Protein AF-A0A535L7P7-F1 (afdb_monomer)

Mean predicted aligned error: 16.79 Å

Foldseek 3Di:
DPPVVVVVVVVVVVPPPPPDDDDPPDPPPPPCVVVVDDVVNDDDQPVPPVDHLDAQDKDWDWDDDVNHIDIDIDGRHPDDDDDD

pLDDT: mean 73.68, std 17.83, range [39.84, 97.44]

Structure (mmCIF, N/CA/C/O backbone):
data_AF-A0A535L7P7-F1
#
_entry.id   AF-A0A535L7P7-F1
#
loop_
_atom_site.group_PDB
_atom_site.id
_atom_site.type_symbol
_atom_site.label_atom_id
_atom_site.label_alt_id
_atom_site.label_comp_id
_atom_site.label_asym_id
_atom_site.label_entity_id
_atom_site.label_seq_id
_atom_site.pdbx_PDB_ins_code
_atom_site.Cartn_x
_atom_site.Cartn_y
_atom_site.Cartn_z
_atom_site.occupancy
_atom_site.B_iso_or_equiv
_atom_site.auth_seq_id
_atom_site.auth_comp_id
_atom_site.auth_asym_id
_atom_site.auth_atom_id
_atom_site.pdbx_PDB_model_num
ATOM 1 N N . MET A 1 1 ? 6.418 71.339 -21.589 1.00 53.97 1 MET A N 1
ATOM 2 C CA . MET A 1 1 ? 4.970 71.000 -21.553 1.00 53.97 1 MET A CA 1
ATOM 3 C C . MET A 1 1 ? 4.590 69.854 -22.513 1.00 53.97 1 MET A C 1
ATOM 5 O O . MET A 1 1 ? 3.567 69.926 -23.182 1.00 53.97 1 MET A O 1
ATOM 9 N N . ARG A 1 2 ? 5.382 68.770 -22.589 1.00 50.28 2 ARG A N 1
ATOM 10 C CA . ARG A 1 2 ? 5.038 67.568 -23.384 1.00 50.28 2 ARG A CA 1
ATOM 11 C C . ARG A 1 2 ? 5.139 66.247 -22.601 1.00 50.28 2 ARG A C 1
ATOM 13 O O . ARG A 1 2 ? 4.610 65.252 -23.062 1.00 50.28 2 ARG A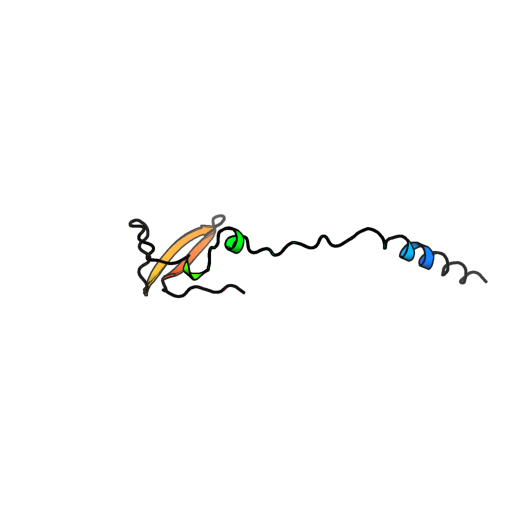 O 1
ATOM 20 N N . LEU A 1 3 ? 5.711 66.259 -21.389 1.00 44.72 3 LEU A N 1
ATOM 21 C CA . LEU A 1 3 ? 5.837 65.070 -20.529 1.00 44.72 3 LEU A CA 1
ATOM 22 C C . LEU A 1 3 ? 4.636 64.816 -19.595 1.00 44.72 3 LEU A C 1
ATOM 24 O O . LEU A 1 3 ? 4.457 63.701 -19.131 1.00 44.72 3 LEU A O 1
ATOM 28 N N . PHE A 1 4 ? 3.779 65.812 -19.343 1.00 43.34 4 PHE A N 1
ATOM 29 C CA . PHE A 1 4 ? 2.665 65.682 -18.386 1.00 43.34 4 PHE A CA 1
ATOM 30 C C . PHE A 1 4 ? 1.384 65.054 -18.962 1.00 43.34 4 PHE A C 1
ATOM 32 O O . PHE A 1 4 ? 0.456 64.769 -18.215 1.00 43.34 4 PHE A O 1
ATOM 39 N N . ARG A 1 5 ? 1.312 64.816 -20.280 1.00 45.72 5 ARG A N 1
ATOM 40 C CA . ARG A 1 5 ? 0.130 64.207 -20.923 1.00 45.72 5 ARG A CA 1
ATOM 41 C C . ARG A 1 5 ? 0.161 62.676 -20.958 1.00 45.72 5 ARG A C 1
ATOM 43 O O . ARG A 1 5 ? -0.857 62.073 -21.262 1.00 45.72 5 ARG A O 1
ATOM 50 N N . LEU A 1 6 ? 1.294 62.053 -20.622 1.00 43.50 6 LEU A N 1
ATOM 51 C CA . LEU A 1 6 ? 1.441 60.593 -20.655 1.00 43.50 6 LEU A CA 1
ATOM 52 C C . LEU A 1 6 ? 1.030 59.919 -19.333 1.00 43.50 6 LEU A C 1
ATOM 54 O O . LEU A 1 6 ? 0.585 58.778 -19.335 1.00 43.50 6 LEU A O 1
ATOM 58 N N . ALA A 1 7 ? 1.112 60.642 -18.211 1.00 44.09 7 ALA A N 1
ATOM 59 C CA . ALA A 1 7 ? 0.809 60.102 -16.884 1.00 44.09 7 ALA A CA 1
ATOM 60 C C . ALA A 1 7 ? -0.698 59.907 -16.619 1.00 44.09 7 ALA A C 1
ATOM 62 O O . ALA A 1 7 ? -1.074 59.105 -15.772 1.00 44.09 7 ALA A O 1
ATOM 63 N N . ILE A 1 8 ? -1.570 60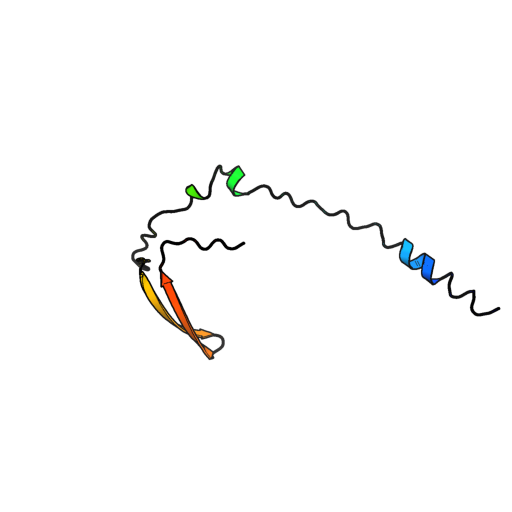.601 -17.359 1.00 49.53 8 ILE A N 1
ATOM 64 C CA . ILE A 1 8 ? -3.031 60.534 -17.165 1.00 49.53 8 ILE A CA 1
ATOM 65 C C . ILE A 1 8 ? -3.645 59.333 -17.909 1.00 49.53 8 ILE A C 1
ATOM 67 O O . ILE A 1 8 ? -4.664 58.799 -17.480 1.00 49.53 8 ILE A O 1
ATOM 71 N N . GLY A 1 9 ? -3.006 58.849 -18.981 1.00 39.84 9 GLY A N 1
ATOM 72 C CA . GLY A 1 9 ? -3.509 57.710 -19.760 1.00 39.84 9 GLY A CA 1
ATOM 73 C C . GLY A 1 9 ? -3.331 56.346 -19.084 1.00 39.84 9 GLY A C 1
ATOM 74 O O . GLY A 1 9 ? -4.089 55.426 -19.364 1.00 39.84 9 GLY A O 1
ATOM 75 N N . ILE A 1 10 ? -2.361 56.209 -18.174 1.00 48.72 10 ILE A N 1
ATOM 76 C CA . ILE A 1 10 ? -2.021 54.915 -17.553 1.00 48.72 10 ILE A CA 1
ATOM 77 C C . ILE A 1 10 ? -2.891 54.631 -16.317 1.00 48.72 10 ILE A C 1
ATOM 79 O O . ILE A 1 10 ? -3.205 53.479 -16.033 1.00 48.72 10 ILE A O 1
ATOM 83 N N . VAL A 1 11 ? -3.366 55.666 -15.615 1.00 45.50 11 VAL A N 1
ATOM 84 C CA . VAL A 1 11 ? -4.182 55.492 -14.398 1.00 45.50 11 VAL A CA 1
ATOM 85 C C . VAL A 1 11 ? -5.604 55.004 -14.719 1.00 45.50 11 VAL A C 1
ATOM 87 O O . VAL A 1 11 ? -6.189 54.259 -13.938 1.00 45.50 11 VAL A O 1
ATOM 90 N N . ALA A 1 12 ? -6.148 55.348 -15.891 1.00 46.44 12 ALA A N 1
ATOM 91 C CA . ALA A 1 12 ? -7.508 54.962 -16.280 1.00 46.44 12 ALA A CA 1
ATOM 92 C C . ALA A 1 12 ? -7.650 53.483 -16.696 1.00 46.44 12 ALA A C 1
ATOM 94 O O . ALA A 1 12 ? -8.747 52.936 -16.626 1.00 46.44 12 ALA A O 1
ATOM 95 N N . VAL A 1 13 ? -6.561 52.813 -17.092 1.00 45.78 13 VAL A N 1
ATOM 96 C CA . VAL A 1 13 ? -6.613 51.406 -17.537 1.00 45.78 13 VAL A CA 1
ATOM 97 C C . V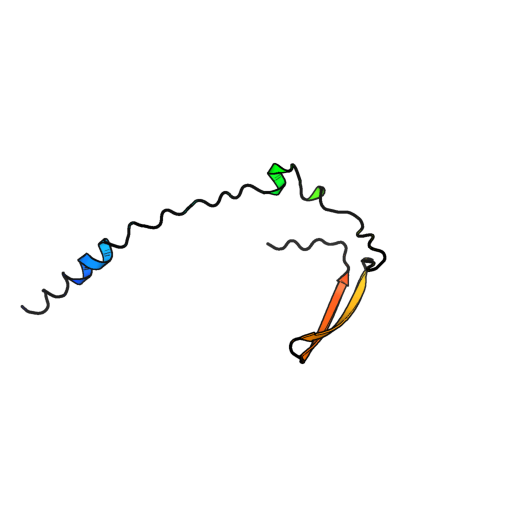AL A 1 13 ? -6.580 50.428 -16.357 1.00 45.78 13 VAL A C 1
ATOM 99 O O . VAL A 1 13 ? -7.180 49.359 -16.433 1.00 45.78 13 VAL A O 1
ATOM 102 N N . CYS A 1 14 ? -5.976 50.799 -15.226 1.00 45.34 14 CYS A N 1
ATOM 103 C CA . CYS A 1 14 ? -5.914 49.914 -14.058 1.00 45.34 14 CYS A CA 1
ATOM 104 C C . CYS A 1 14 ? -7.224 49.849 -13.253 1.00 45.34 14 CYS A C 1
ATOM 106 O O . CYS A 1 14 ? -7.414 48.897 -12.500 1.00 45.34 14 CYS A O 1
ATOM 108 N N . LEU A 1 15 ? -8.141 50.815 -13.403 1.00 46.03 15 LEU A N 1
ATOM 109 C CA . LEU A 1 15 ? -9.372 50.859 -12.600 1.00 46.03 15 LEU A CA 1
ATOM 110 C C . LEU A 1 15 ? -10.548 50.048 -13.180 1.00 46.03 15 LEU A C 1
ATOM 112 O O . LEU A 1 15 ? -11.518 49.806 -12.470 1.00 46.03 15 LEU A O 1
ATOM 116 N N . ALA A 1 16 ? -10.482 49.619 -14.444 1.00 47.56 16 ALA A N 1
ATOM 117 C CA . ALA A 1 16 ? -11.611 48.983 -15.138 1.00 47.56 16 ALA A CA 1
ATOM 118 C C . ALA A 1 16 ? -11.575 47.439 -15.160 1.00 47.56 16 ALA A C 1
ATOM 120 O O . ALA A 1 16 ? -12.499 46.816 -15.672 1.00 47.56 16 ALA A O 1
ATOM 121 N N . LEU A 1 17 ? -10.540 46.806 -14.597 1.00 53.66 17 LEU A N 1
ATOM 122 C CA . LEU A 1 17 ? -10.358 45.341 -14.616 1.00 53.66 17 LEU A CA 1
ATOM 123 C C . LEU A 1 17 ? -10.671 44.655 -13.270 1.00 53.66 17 LEU A C 1
ATOM 125 O O . LEU A 1 17 ? -10.463 43.454 -13.127 1.00 53.66 17 LEU A O 1
ATOM 129 N N . GLY A 1 18 ? -11.168 45.397 -12.274 1.00 49.94 18 GLY A N 1
ATOM 130 C CA . GLY A 1 18 ? -11.324 44.911 -10.895 1.00 49.94 18 GLY A CA 1
ATOM 131 C C . GLY A 1 18 ? -12.645 44.212 -10.548 1.00 49.94 18 GLY A C 1
ATOM 132 O O . GLY A 1 18 ? -12.792 43.747 -9.421 1.00 49.94 18 GLY A O 1
ATOM 133 N N . ALA A 1 19 ? -13.618 44.130 -11.458 1.00 59.09 19 ALA A N 1
ATOM 134 C CA . ALA A 1 19 ? -14.950 43.597 -11.158 1.00 59.09 19 ALA A CA 1
ATOM 135 C C . ALA A 1 19 ? -15.215 42.308 -11.947 1.00 59.09 19 ALA A C 1
ATOM 137 O O . ALA A 1 19 ? -15.716 42.358 -13.066 1.00 59.09 19 ALA A O 1
ATOM 138 N N . GLY A 1 20 ? -14.880 41.142 -11.390 1.00 54.97 20 GLY A N 1
ATOM 139 C CA . GLY A 1 20 ? -15.226 39.891 -12.076 1.00 54.97 20 GLY A CA 1
ATOM 140 C C . GLY A 1 20 ? -14.964 38.574 -11.359 1.00 54.97 20 GLY A C 1
ATOM 141 O O . GLY A 1 20 ? -15.486 37.559 -11.800 1.00 54.97 20 GLY A O 1
ATOM 142 N N . PHE A 1 21 ? -14.219 38.552 -10.255 1.00 61.97 21 PHE A N 1
ATOM 143 C CA . PHE A 1 21 ? -13.988 37.315 -9.509 1.00 61.97 21 PHE A CA 1
ATOM 144 C C . PHE A 1 21 ? -14.613 37.415 -8.122 1.00 61.97 21 PHE A C 1
ATOM 146 O O . PHE A 1 21 ? -13.960 37.785 -7.151 1.00 61.97 21 PHE A O 1
ATOM 153 N N . ALA A 1 22 ? -15.902 37.084 -8.032 1.00 68.12 22 ALA A N 1
ATOM 154 C CA . ALA A 1 22 ? -16.462 36.657 -6.759 1.00 68.12 22 ALA A CA 1
ATOM 155 C C . ALA A 1 22 ? -15.854 35.278 -6.445 1.00 68.12 22 ALA A C 1
ATOM 157 O O . ALA A 1 22 ? -16.014 34.361 -7.257 1.00 68.12 22 ALA A O 1
ATOM 158 N N . PRO A 1 23 ? -15.129 35.100 -5.328 1.00 65.88 23 PRO A N 1
ATOM 159 C CA . PRO A 1 23 ? -14.674 33.776 -4.943 1.00 65.88 23 PRO A CA 1
ATOM 160 C C . PRO A 1 23 ? -15.911 32.925 -4.652 1.00 65.88 23 PRO A C 1
ATOM 162 O O . PRO A 1 23 ? -16.693 33.236 -3.753 1.00 65.88 23 PRO A O 1
ATOM 165 N N . VAL A 1 24 ? -16.111 31.858 -5.427 1.00 70.31 24 VAL A N 1
ATOM 166 C CA . VAL A 1 24 ? -17.079 30.832 -5.048 1.00 70.31 24 VAL A CA 1
ATOM 167 C C . VAL A 1 24 ? -16.513 30.172 -3.792 1.00 70.31 24 VAL A C 1
ATOM 169 O O . VAL A 1 24 ? -15.417 29.612 -3.810 1.00 70.31 24 VAL A O 1
ATOM 172 N N . ALA A 1 25 ? -17.203 30.320 -2.664 1.00 70.44 25 ALA A N 1
ATOM 173 C CA . ALA A 1 25 ? -16.813 29.632 -1.447 1.00 70.44 25 ALA A CA 1
ATOM 174 C C . ALA A 1 25 ? -17.002 28.129 -1.686 1.00 70.44 25 ALA A C 1
ATOM 176 O O . ALA A 1 25 ? -18.129 27.651 -1.827 1.00 70.44 25 ALA A O 1
ATOM 177 N N . ALA A 1 26 ? -15.899 27.388 -1.777 1.00 66.62 26 ALA A N 1
ATOM 178 C CA . ALA A 1 26 ? -15.951 25.937 -1.788 1.00 66.62 26 ALA A CA 1
ATOM 179 C C . ALA A 1 26 ? -16.513 25.475 -0.436 1.00 66.62 26 ALA A C 1
ATOM 181 O O . ALA A 1 26 ? -15.961 25.788 0.618 1.00 66.62 26 ALA A O 1
ATOM 182 N N . SER A 1 27 ? -17.638 24.761 -0.458 1.00 66.50 27 SER A N 1
ATOM 183 C CA . SER A 1 27 ? -18.171 24.127 0.744 1.00 66.50 27 SER A CA 1
ATOM 184 C C . SER A 1 27 ? -17.231 22.991 1.138 1.00 66.50 27 SER A C 1
ATOM 186 O O . SER A 1 27 ? -17.117 22.004 0.417 1.00 66.50 27 SER A O 1
ATOM 188 N N . SER A 1 28 ? -16.561 23.125 2.281 1.00 66.94 28 SER A N 1
ATOM 189 C CA . SER A 1 28 ? -15.706 22.091 2.873 1.00 66.94 28 SER A CA 1
ATOM 190 C C . SER A 1 28 ? -16.517 21.040 3.636 1.00 66.94 28 SER A C 1
ATOM 192 O O . SER A 1 28 ? -16.034 20.497 4.628 1.00 66.94 28 SER A O 1
ATOM 194 N N . ALA A 1 29 ? -17.780 20.817 3.256 1.00 68.12 29 ALA A N 1
ATOM 195 C CA . ALA A 1 29 ? -18.606 19.816 3.909 1.00 68.12 29 ALA A CA 1
ATOM 196 C C . ALA A 1 29 ? -17.917 18.460 3.755 1.00 68.12 29 ALA A C 1
ATOM 198 O O . ALA A 1 29 ? -17.760 17.977 2.633 1.00 68.12 29 ALA A O 1
ATOM 199 N N . ASP A 1 30 ? -17.491 17.890 4.881 1.00 74.88 30 ASP A N 1
ATOM 200 C CA . ASP A 1 30 ? -16.831 16.596 4.915 1.00 74.88 30 ASP A CA 1
ATOM 201 C C . ASP A 1 30 ? -17.761 15.559 4.257 1.00 74.88 30 ASP A C 1
ATOM 203 O O . ASP A 1 30 ? -18.876 15.329 4.751 1.00 74.88 30 ASP A O 1
ATOM 207 N N . PRO A 1 31 ? -17.365 14.963 3.116 1.00 73.75 31 PRO A N 1
ATOM 208 C CA . PRO A 1 31 ? -18.178 13.967 2.431 1.00 73.75 31 PRO A CA 1
ATOM 209 C C . PRO A 1 31 ? -18.530 12.790 3.346 1.00 73.75 31 PRO A C 1
ATOM 211 O O . PRO A 1 31 ? -19.609 12.210 3.207 1.00 73.75 31 PRO A O 1
ATOM 214 N N . LEU A 1 32 ? -17.652 12.470 4.303 1.00 78.25 32 LEU A N 1
ATOM 215 C CA . LEU A 1 32 ? -17.835 11.384 5.261 1.00 78.25 32 LEU A CA 1
ATOM 216 C C . LEU A 1 32 ? -18.895 11.728 6.310 1.00 78.25 32 LEU A C 1
ATOM 218 O O . LEU A 1 32 ? -19.707 10.872 6.659 1.00 78.25 32 LEU A O 1
ATOM 222 N N . ALA A 1 33 ? -18.987 12.997 6.721 1.00 77.31 33 ALA A N 1
ATOM 223 C CA . ALA A 1 33 ? -19.983 13.448 7.693 1.00 77.31 33 ALA A CA 1
ATOM 224 C C . ALA A 1 33 ? -21.425 13.256 7.192 1.00 77.31 33 ALA A C 1
ATOM 226 O O . ALA A 1 33 ? -22.318 12.952 7.981 1.00 77.31 33 ALA A O 1
ATOM 227 N N . ARG A 1 34 ? -21.668 13.365 5.876 1.00 81.38 34 ARG A N 1
ATOM 228 C CA . ARG A 1 34 ? -22.988 13.072 5.278 1.00 81.38 34 ARG A CA 1
ATOM 229 C C . ARG A 1 34 ? -23.370 11.598 5.352 1.00 81.38 34 ARG A C 1
ATOM 231 O O . ARG A 1 34 ? -24.555 11.283 5.374 1.00 81.38 34 ARG A O 1
ATOM 238 N N . LEU A 1 35 ? -22.374 10.720 5.358 1.00 86.12 35 LEU A N 1
ATOM 239 C CA . LEU A 1 35 ? -22.552 9.278 5.490 1.00 86.12 35 LEU A CA 1
ATOM 240 C C . LEU A 1 35 ? -22.528 8.832 6.960 1.00 86.12 35 LEU A C 1
ATOM 242 O O . LEU A 1 35 ? -22.725 7.654 7.232 1.00 86.12 35 LEU A O 1
ATOM 246 N N . GLY A 1 36 ? -22.291 9.759 7.899 1.00 88.31 36 GLY A N 1
ATOM 247 C CA . GLY A 1 36 ? -22.087 9.444 9.312 1.00 88.31 36 GLY A CA 1
ATOM 248 C C . GLY A 1 36 ? -20.819 8.628 9.569 1.00 88.31 36 GLY A C 1
ATOM 249 O O . GLY A 1 36 ? -20.727 7.992 10.612 1.00 88.31 36 GLY A O 1
ATOM 250 N N . LEU A 1 37 ? -19.874 8.626 8.624 1.00 85.50 37 LEU A N 1
ATOM 251 C CA . LEU A 1 37 ? -18.624 7.885 8.730 1.00 85.50 37 LEU A CA 1
ATOM 252 C C . LEU A 1 37 ? -17.565 8.737 9.431 1.00 85.50 37 LEU A C 1
ATOM 254 O O . LEU A 1 37 ? -17.400 9.927 9.159 1.00 85.50 37 LEU A O 1
ATOM 258 N N . THR A 1 38 ? -16.822 8.091 10.311 1.00 83.69 38 THR A N 1
ATOM 259 C CA . THR A 1 38 ? -15.693 8.609 11.078 1.00 83.69 38 THR A CA 1
ATOM 260 C C . THR A 1 38 ? -14.427 7.856 10.686 1.00 83.69 38 THR A C 1
ATOM 262 O O . THR A 1 38 ? -14.488 6.767 10.120 1.00 83.69 38 THR A O 1
ATOM 265 N N . SER A 1 39 ? -13.247 8.393 11.002 1.00 77.06 39 SER A N 1
ATOM 266 C CA . SER A 1 39 ? -11.985 7.690 10.729 1.00 77.06 39 SER A CA 1
ATOM 267 C C . SER A 1 39 ? -11.906 6.315 11.405 1.00 77.06 39 SER A C 1
ATOM 269 O O . SER A 1 39 ? -11.289 5.415 10.850 1.00 77.06 39 SER A O 1
ATOM 271 N N . SER A 1 40 ? -12.569 6.120 12.552 1.00 79.25 40 SER A N 1
ATOM 272 C CA . SER A 1 40 ? -12.660 4.820 13.231 1.00 79.25 40 SER A CA 1
ATOM 273 C C . SER A 1 40 ? -13.494 3.777 12.487 1.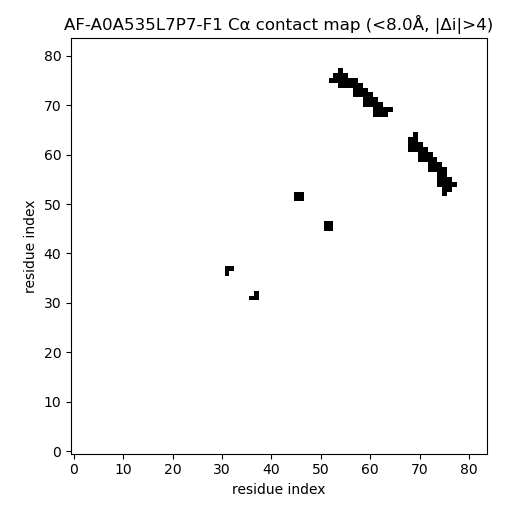00 79.25 40 SER A C 1
ATOM 275 O O . SER A 1 40 ? -13.314 2.589 12.741 1.00 79.25 40 SER A O 1
ATOM 277 N N . ASP A 1 41 ? -14.367 4.196 11.567 1.00 80.88 41 ASP A N 1
ATOM 278 C CA . ASP A 1 41 ? -15.134 3.275 10.718 1.00 80.88 41 ASP A CA 1
ATOM 279 C C . ASP A 1 41 ? -14.276 2.690 9.584 1.00 80.88 41 ASP A C 1
ATOM 281 O O . ASP A 1 41 ? -14.670 1.723 8.932 1.00 80.88 41 ASP A O 1
ATOM 285 N N . PHE A 1 42 ? -13.081 3.249 9.363 1.00 76.75 42 PHE A N 1
ATOM 286 C CA . PHE A 1 42 ? -12.099 2.759 8.406 1.00 76.75 42 PHE A CA 1
ATOM 287 C C . PHE A 1 42 ? -10.935 2.097 9.147 1.00 76.75 42 PHE A C 1
ATOM 289 O O . PHE A 1 42 ? -10.068 2.750 9.720 1.00 76.75 42 PHE A O 1
ATOM 296 N N . GLY A 1 43 ? -10.904 0.769 9.126 1.00 71.25 43 GLY A N 1
ATOM 297 C CA . GLY A 1 43 ? -9.858 -0.017 9.770 1.00 71.25 43 GLY A CA 1
ATOM 298 C C . GLY A 1 43 ? -10.251 -1.485 9.881 1.00 71.25 43 GLY A C 1
ATOM 299 O O . GLY A 1 43 ? -11.425 -1.836 9.812 1.00 71.25 43 GLY A O 1
ATOM 300 N N . GLY A 1 44 ? -9.260 -2.361 10.025 1.00 74.62 44 GLY A N 1
ATOM 301 C CA . GLY A 1 44 ? -9.463 -3.806 10.129 1.00 74.62 44 GLY A CA 1
ATOM 302 C C . GLY A 1 44 ? -8.331 -4.593 9.465 1.00 74.62 44 GLY A C 1
ATOM 303 O O . GLY A 1 44 ? -7.497 -4.004 8.773 1.00 74.62 44 GLY A O 1
ATOM 304 N N . PRO A 1 45 ? -8.248 -5.914 9.689 1.00 73.31 45 PRO A N 1
ATOM 305 C CA . PRO A 1 45 ? -7.287 -6.756 8.988 1.00 73.31 45 PRO A CA 1
ATOM 306 C C . PRO A 1 45 ? -7.535 -6.687 7.477 1.00 73.31 45 PRO A C 1
ATOM 308 O O . PRO A 1 45 ? -8.646 -6.943 7.026 1.00 73.31 45 PRO A O 1
ATOM 311 N N . ILE A 1 46 ? -6.501 -6.368 6.695 1.00 75.88 46 ILE A N 1
ATOM 312 C CA . ILE A 1 46 ? -6.536 -6.558 5.242 1.00 75.88 46 ILE A CA 1
ATOM 313 C C . ILE A 1 46 ? -6.252 -8.041 4.999 1.00 75.88 46 ILE A C 1
ATOM 315 O O . ILE A 1 46 ? -5.101 -8.476 5.027 1.00 75.88 46 ILE A O 1
ATOM 319 N N . ASP A 1 47 ? -7.309 -8.825 4.820 1.00 79.69 47 ASP A N 1
ATOM 320 C CA . ASP A 1 47 ? -7.288 -10.289 4.738 1.00 79.69 47 ASP A CA 1
ATOM 321 C C . ASP A 1 47 ? -7.231 -10.819 3.296 1.00 79.69 47 ASP A C 1
ATOM 323 O O . ASP A 1 47 ? -7.587 -11.965 3.028 1.00 79.69 47 ASP A O 1
ATOM 327 N N . ASN A 1 48 ? -6.730 -10.010 2.356 1.00 81.00 48 ASN A N 1
ATOM 328 C CA . ASN A 1 48 ? -6.562 -10.424 0.966 1.00 81.00 48 ASN A CA 1
ATOM 329 C C . ASN A 1 48 ? -5.543 -11.583 0.864 1.00 81.00 48 ASN A C 1
ATOM 331 O O . ASN A 1 48 ? -4.341 -11.351 1.037 1.00 81.00 48 ASN A O 1
ATOM 335 N N . PRO A 1 49 ? -5.968 -12.813 0.511 1.00 81.69 49 PRO A N 1
ATOM 336 C CA . PRO A 1 49 ? -5.083 -13.979 0.501 1.00 81.69 49 PRO A CA 1
ATOM 337 C C . PRO A 1 49 ? -3.996 -13.894 -0.577 1.00 81.69 49 PRO A C 1
ATOM 339 O O . PRO A 1 49 ? -2.968 -14.559 -0.473 1.00 81.69 49 PRO A O 1
ATOM 342 N N . PHE A 1 50 ? -4.198 -13.066 -1.604 1.00 83.19 50 PHE A N 1
ATOM 343 C CA . PHE A 1 50 ? -3.238 -12.862 -2.687 1.00 83.19 50 PHE A CA 1
ATOM 344 C C . PHE A 1 50 ? -2.220 -11.759 -2.384 1.00 83.19 50 PHE A C 1
ATOM 346 O O . PHE A 1 50 ? -1.264 -11.585 -3.139 1.00 83.19 50 PHE A O 1
ATOM 353 N N . PHE A 1 51 ? -2.412 -11.010 -1.296 1.00 78.38 51 PHE A N 1
ATOM 354 C CA . PHE A 1 51 ? -1.509 -9.941 -0.889 1.00 78.38 51 PHE A CA 1
ATOM 355 C C . PHE A 1 51 ? -1.477 -9.808 0.642 1.00 78.38 51 PHE A C 1
ATOM 357 O O . PHE A 1 51 ? -2.020 -8.846 1.192 1.00 78.38 51 PHE A O 1
ATOM 364 N N . PRO A 1 52 ? -0.880 -10.785 1.354 1.00 79.81 52 PRO A N 1
ATOM 365 C CA . PRO A 1 52 ? -0.844 -10.771 2.810 1.00 79.81 52 PRO A CA 1
ATOM 366 C C . PRO A 1 52 ? 0.026 -9.615 3.315 1.00 79.81 52 PRO A C 1
ATOM 368 O O . PRO A 1 52 ? 1.254 -9.636 3.215 1.00 79.81 52 PRO A O 1
ATOM 371 N N . LEU A 1 53 ? -0.623 -8.608 3.896 1.00 86.88 53 LEU A N 1
ATOM 372 C CA . LEU A 1 53 ? 0.017 -7.443 4.505 1.00 86.88 53 LEU A CA 1
ATOM 373 C C . LEU A 1 53 ? 0.359 -7.713 5.972 1.00 86.88 53 LEU A C 1
ATOM 375 O O . LEU A 1 53 ? -0.116 -7.033 6.882 1.00 86.88 53 LEU A O 1
ATOM 379 N N . THR A 1 54 ? 1.201 -8.716 6.209 1.00 88.12 54 THR A N 1
ATOM 380 C CA . THR A 1 54 ? 1.674 -9.042 7.558 1.00 88.12 54 THR A CA 1
ATOM 381 C 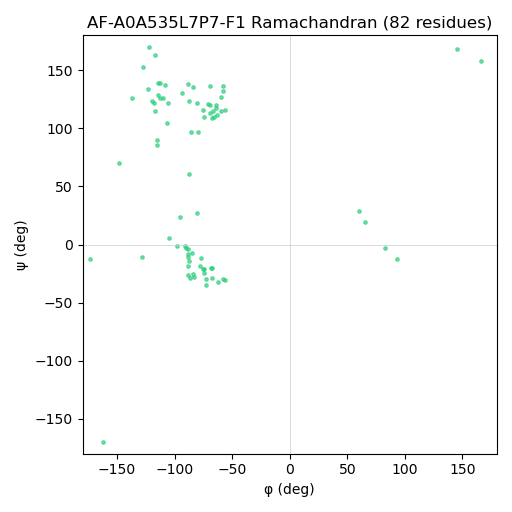C . THR A 1 54 ? 2.642 -7.957 8.049 1.00 88.12 54 THR A C 1
ATOM 383 O O . THR A 1 54 ? 3.679 -7.733 7.422 1.00 88.12 54 THR A O 1
ATOM 386 N N . PRO A 1 55 ? 2.360 -7.271 9.173 1.00 90.81 55 PRO A N 1
ATOM 387 C CA . PRO A 1 55 ? 3.264 -6.255 9.702 1.00 90.81 55 PRO A CA 1
ATOM 388 C C . PRO A 1 55 ? 4.656 -6.820 10.000 1.00 90.81 55 PRO A C 1
ATOM 390 O O . PRO A 1 55 ? 4.787 -7.900 10.575 1.00 90.81 55 PRO A O 1
ATOM 393 N N . GLY A 1 56 ? 5.694 -6.076 9.620 1.00 91.44 56 GLY A N 1
ATOM 394 C CA . GLY A 1 56 ? 7.091 -6.511 9.691 1.00 91.44 56 GLY A CA 1
ATOM 395 C C . GLY A 1 56 ? 7.619 -7.145 8.401 1.00 91.44 56 GLY A C 1
ATOM 396 O O . GLY A 1 56 ? 8.834 -7.271 8.255 1.00 91.44 56 GLY A O 1
ATOM 397 N N . THR A 1 57 ? 6.752 -7.485 7.444 1.00 92.06 57 THR A N 1
ATOM 398 C CA .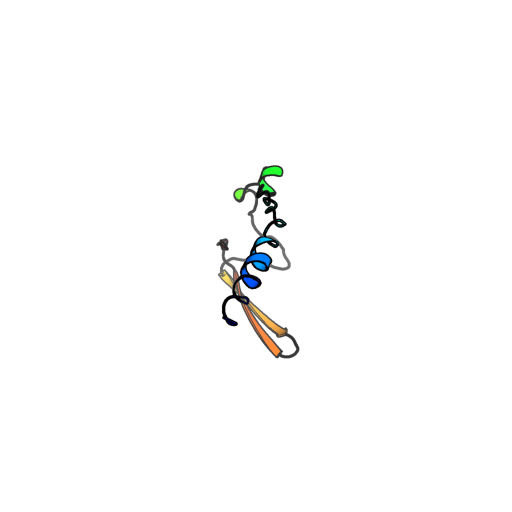 THR A 1 57 ? 7.172 -7.925 6.110 1.00 92.06 57 THR A CA 1
ATOM 399 C C . THR A 1 57 ? 7.784 -6.764 5.320 1.00 92.06 57 THR A C 1
ATOM 401 O O . THR A 1 57 ? 7.236 -5.659 5.291 1.00 92.06 57 THR A O 1
ATOM 404 N N . THR A 1 58 ? 8.900 -7.037 4.639 1.00 93.38 58 THR A N 1
ATOM 405 C CA . THR A 1 58 ? 9.490 -6.147 3.631 1.00 93.38 58 THR A CA 1
ATOM 406 C C . THR A 1 58 ? 9.311 -6.770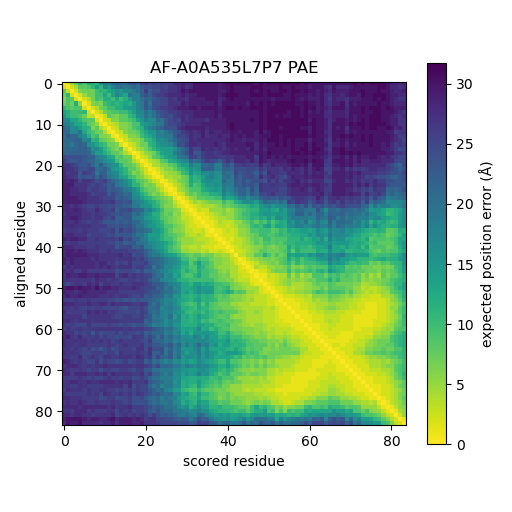 2.249 1.00 93.38 58 THR A C 1
ATOM 408 O O . THR A 1 58 ? 9.695 -7.920 2.037 1.00 93.38 58 THR A O 1
ATOM 411 N N . LEU A 1 59 ? 8.732 -6.017 1.318 1.00 91.12 59 LEU A N 1
ATOM 412 C CA . LEU A 1 59 ? 8.500 -6.412 -0.069 1.00 91.12 59 LEU A CA 1
ATOM 413 C C . LEU A 1 59 ? 9.449 -5.638 -0.985 1.00 91.12 59 LEU A C 1
ATOM 415 O O . LEU A 1 59 ? 9.613 -4.431 -0.821 1.00 91.12 59 LEU A O 1
ATOM 419 N N . TYR A 1 60 ? 10.029 -6.326 -1.965 1.00 93.50 60 TYR A N 1
ATOM 420 C CA . TYR A 1 60 ? 10.904 -5.739 -2.976 1.00 93.50 60 TYR A CA 1
ATOM 421 C C . TYR A 1 60 ? 10.270 -5.926 -4.351 1.00 93.50 60 TYR A C 1
ATOM 423 O O . TYR A 1 60 ? 10.017 -7.055 -4.770 1.00 93.50 60 TYR A O 1
ATOM 431 N N . TYR A 1 61 ? 10.024 -4.823 -5.046 1.00 91.31 61 TYR A N 1
ATOM 432 C CA . TYR A 1 61 ? 9.495 -4.805 -6.403 1.00 91.31 61 TYR A CA 1
ATOM 433 C C . TYR A 1 61 ? 10.556 -4.279 -7.351 1.00 91.31 61 TYR A C 1
ATOM 435 O O . TYR A 1 61 ? 11.072 -3.189 -7.149 1.00 91.31 61 TYR A O 1
ATOM 443 N N . ALA A 1 62 ? 10.865 -5.039 -8.397 1.00 95.69 62 ALA A N 1
ATOM 444 C CA . ALA A 1 62 ? 11.725 -4.596 -9.485 1.00 95.69 62 ALA A CA 1
ATOM 445 C C . ALA A 1 62 ? 10.904 -4.516 -10.771 1.00 95.69 62 ALA A C 1
ATOM 447 O O . ALA A 1 62 ? 10.083 -5.392 -11.049 1.00 95.69 62 ALA A O 1
ATOM 448 N N . GLY A 1 63 ? 11.124 -3.469 -11.558 1.00 95.81 63 GLY A N 1
ATOM 449 C CA . GLY A 1 63 ? 10.368 -3.239 -12.781 1.00 95.81 63 GLY A CA 1
ATOM 450 C C . GLY A 1 63 ? 11.061 -2.262 -13.713 1.00 95.81 63 GLY A C 1
ATOM 451 O O . GLY A 1 63 ? 12.218 -1.900 -13.509 1.00 95.81 63 GLY A O 1
ATOM 452 N N . LEU A 1 64 ? 10.339 -1.843 -14.748 1.00 97.44 64 LEU A N 1
ATOM 453 C CA . LEU A 1 64 ? 10.790 -0.829 -15.692 1.00 97.44 64 LEU A CA 1
ATOM 454 C C . LEU A 1 64 ? 9.772 0.314 -15.728 1.00 97.44 64 LEU A C 1
ATOM 456 O O . LEU A 1 64 ? 8.582 0.064 -15.908 1.00 97.44 64 LEU A O 1
ATOM 460 N N . THR A 1 65 ? 10.246 1.555 -15.668 1.00 94.38 65 THR A N 1
ATOM 461 C CA . THR A 1 65 ? 9.444 2.754 -15.947 1.00 94.38 65 THR A CA 1
ATOM 462 C C . THR A 1 65 ? 10.041 3.449 -17.158 1.00 94.38 65 THR A C 1
ATOM 464 O O . THR A 1 65 ? 11.192 3.876 -17.132 1.00 94.38 65 THR A O 1
ATOM 467 N N . GLY A 1 66 ? 9.296 3.501 -18.265 1.00 94.31 66 GLY A N 1
ATOM 468 C CA . GLY A 1 66 ? 9.812 4.053 -19.525 1.00 94.31 66 GLY A CA 1
ATOM 469 C C . GLY A 1 66 ? 11.044 3.311 -20.065 1.00 94.31 66 GLY A C 1
ATOM 470 O O . GLY A 1 66 ? 11.897 3.921 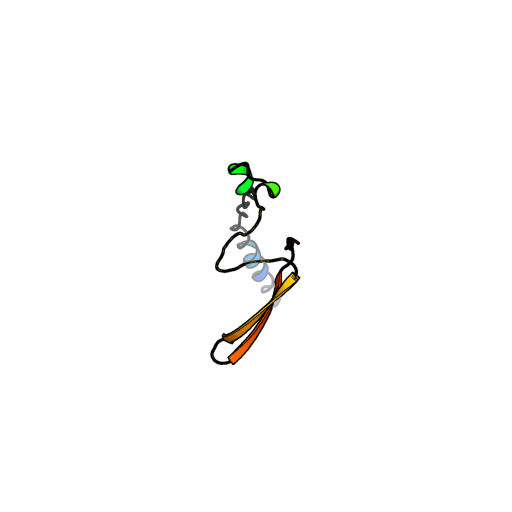-20.699 1.00 94.31 66 GLY A O 1
ATOM 471 N N . GLY A 1 67 ? 11.172 2.011 -19.773 1.00 95.62 67 GLY A N 1
ATOM 472 C CA . GLY A 1 67 ? 12.336 1.196 -20.144 1.00 95.62 67 GLY A CA 1
ATOM 473 C C . GLY A 1 67 ? 13.534 1.312 -19.195 1.00 95.62 67 GLY A C 1
ATOM 474 O O . GLY A 1 67 ? 14.515 0.596 -19.379 1.00 95.62 67 GLY A O 1
ATOM 475 N N . VAL A 1 68 ? 13.458 2.158 -18.165 1.00 96.44 68 VAL A N 1
ATOM 476 C CA . VAL A 1 68 ? 14.513 2.316 -17.156 1.00 96.44 68 VAL A CA 1
ATOM 477 C C . VAL A 1 68 ? 14.230 1.408 -15.956 1.00 96.44 68 VAL A C 1
ATOM 479 O O . VAL A 1 68 ? 13.113 1.456 -15.438 1.00 96.44 68 VAL A O 1
ATOM 482 N N . PRO A 1 69 ? 15.204 0.605 -15.487 1.00 96.81 69 PRO A N 1
ATOM 483 C CA . PRO A 1 69 ? 15.054 -0.197 -14.279 1.00 96.81 69 PRO A CA 1
ATOM 484 C C . PRO A 1 69 ? 14.725 0.637 -13.046 1.00 96.81 69 PRO A C 1
ATOM 486 O O . PRO A 1 69 ? 15.393 1.630 -12.760 1.00 96.81 69 PRO A O 1
ATOM 489 N N . ILE A 1 70 ? 13.720 0.190 -12.301 1.00 97.06 70 ILE A N 1
ATOM 490 C CA . ILE A 1 70 ? 13.334 0.741 -11.005 1.00 97.06 70 ILE A CA 1
ATOM 491 C C . ILE A 1 70 ? 13.255 -0.371 -9.966 1.00 97.06 70 ILE A C 1
ATOM 493 O O . ILE A 1 70 ? 13.021 -1.541 -10.286 1.00 97.06 70 ILE A O 1
ATOM 497 N N . THR A 1 71 ? 13.472 -0.006 -8.708 1.00 96.38 71 THR A N 1
ATOM 498 C CA . THR A 1 71 ? 13.280 -0.899 -7.570 1.00 96.38 71 THR A CA 1
ATOM 499 C C . THR A 1 71 ? 12.589 -0.140 -6.454 1.00 96.38 71 THR A C 1
ATOM 501 O O . THR A 1 71 ? 13.100 0.884 -6.010 1.00 96.38 71 THR A O 1
ATOM 504 N N . ASP A 1 72 ? 11.475 -0.685 -5.980 1.00 94.81 72 ASP A N 1
ATOM 505 C CA . ASP A 1 72 ? 10.713 -0.167 -4.855 1.00 94.81 72 ASP A CA 1
ATOM 506 C C . ASP A 1 72 ? 10.791 -1.144 -3.683 1.00 94.81 72 ASP A C 1
ATOM 508 O O . ASP A 1 72 ? 10.726 -2.364 -3.847 1.00 94.81 72 ASP A O 1
ATOM 512 N N . THR A 1 73 ? 10.940 -0.603 -2.477 1.00 94.69 73 THR A N 1
ATOM 513 C CA . THR A 1 73 ? 10.941 -1.379 -1.234 1.00 94.69 73 THR A CA 1
ATOM 514 C C . THR A 1 73 ? 9.804 -0.896 -0.350 1.00 94.69 73 THR A C 1
ATOM 516 O O . THR A 1 73 ? 9.752 0.279 0.006 1.00 94.69 73 THR A O 1
ATOM 519 N N . PHE A 1 74 ? 8.916 -1.807 0.040 1.00 90.94 74 PHE A N 1
ATOM 520 C CA . PHE A 1 74 ? 7.774 -1.514 0.901 1.00 90.94 74 PHE A CA 1
ATOM 521 C C . PHE A 1 74 ? 7.921 -2.241 2.227 1.00 90.94 74 PHE A C 1
ATOM 523 O O . PHE A 1 74 ? 8.117 -3.455 2.254 1.00 90.94 74 PHE A O 1
ATOM 530 N N . LYS A 1 75 ? 7.788 -1.514 3.335 1.00 92.62 75 LYS A N 1
ATOM 531 C CA . LYS A 1 75 ? 7.723 -2.102 4.673 1.00 92.62 75 LYS A CA 1
ATOM 532 C C . LYS A 1 75 ? 6.289 -2.039 5.169 1.00 92.62 75 LYS A C 1
ATOM 534 O O . LYS A 1 75 ? 5.721 -0.956 5.273 1.00 92.62 75 LYS A O 1
ATOM 539 N N . VAL A 1 76 ? 5.721 -3.192 5.495 1.00 90.25 76 VAL A N 1
ATOM 540 C CA . VAL A 1 76 ? 4.363 -3.270 6.027 1.00 90.25 76 VAL A CA 1
ATOM 541 C C . VAL A 1 76 ? 4.388 -2.938 7.519 1.00 90.25 76 VAL A C 1
ATOM 543 O O . VAL A 1 76 ? 5.078 -3.599 8.301 1.00 90.25 76 VAL A O 1
ATOM 546 N N . THR A 1 77 ? 3.635 -1.917 7.923 1.00 88.81 77 THR A N 1
ATOM 547 C CA . THR A 1 77 ? 3.459 -1.504 9.324 1.00 88.81 77 THR A CA 1
ATOM 548 C C . THR A 1 77 ? 1.975 -1.529 9.700 1.00 88.81 77 THR A C 1
ATOM 550 O O . THR A 1 77 ? 1.112 -1.726 8.847 1.00 88.81 77 THR A O 1
ATOM 553 N N . LYS A 1 78 ? 1.670 -1.371 10.995 1.00 86.25 78 LYS A N 1
ATOM 554 C CA . LYS A 1 78 ? 0.291 -1.136 11.467 1.00 86.25 78 LYS A CA 1
ATOM 555 C C . LYS A 1 78 ? -0.057 0.352 11.554 1.00 86.25 78 LYS A C 1
ATOM 557 O O . LYS A 1 78 ? -1.167 0.695 11.945 1.00 86.25 78 LYS A O 1
ATOM 562 N N . ASP A 1 79 ? 0.897 1.215 11.234 1.00 82.69 79 ASP A N 1
ATOM 563 C CA . ASP A 1 79 ? 0.763 2.649 11.424 1.00 82.69 79 ASP A CA 1
ATOM 564 C C . ASP A 1 79 ? 0.027 3.248 10.231 1.00 82.69 79 ASP A C 1
ATOM 566 O O . ASP A 1 79 ? 0.310 2.921 9.079 1.00 82.69 79 ASP A O 1
ATOM 570 N N . THR A 1 80 ? -0.925 4.132 10.510 1.00 74.94 80 THR A N 1
ATOM 571 C CA . THR A 1 80 ? -1.558 4.933 9.462 1.00 74.94 80 THR A CA 1
ATOM 572 C C . THR A 1 80 ? -0.725 6.188 9.261 1.00 74.94 80 THR A C 1
ATOM 574 O O . THR A 1 80 ? -0.486 6.935 10.209 1.00 74.94 80 THR A O 1
ATOM 577 N N . GLU A 1 81 ? -0.269 6.418 8.033 1.00 69.31 81 GLU A N 1
ATOM 578 C CA . GLU A 1 81 ? 0.442 7.645 7.686 1.00 69.31 81 GLU A CA 1
ATOM 579 C C . GLU A 1 81 ? -0.581 8.781 7.571 1.00 69.31 81 GLU A C 1
ATOM 581 O O . GLU A 1 81 ? -1.496 8.736 6.747 1.00 69.31 81 GLU A O 1
ATOM 586 N N . SER A 1 82 ? -0.484 9.779 8.450 1.00 63.53 82 SER A N 1
ATOM 587 C CA . SER A 1 82 ? -1.328 10.970 8.383 1.00 63.53 82 SER A CA 1
ATOM 588 C C . SER A 1 82 ? -0.689 11.974 7.428 1.00 63.53 82 SER A C 1
ATOM 590 O O . SER A 1 82 ? 0.205 12.725 7.823 1.00 63.53 82 SER A O 1
ATOM 592 N N . ARG A 1 83 ? -1.134 11.997 6.173 1.00 52.84 83 ARG A N 1
ATOM 593 C CA . ARG A 1 83 ? -0.730 13.039 5.225 1.00 52.84 83 ARG A CA 1
ATOM 594 C C . ARG A 1 83 ? -1.462 14.344 5.570 1.00 52.84 83 ARG A C 1
ATOM 596 O O . ARG A 1 83 ? -2.681 14.407 5.423 1.00 52.84 83 ARG A O 1
ATOM 603 N N . LEU A 1 84 ? -0.717 15.328 6.084 1.00 43.81 84 LEU A N 1
ATOM 604 C CA . LEU A 1 84 ? -1.167 16.710 6.330 1.00 43.81 84 LEU A CA 1
ATOM 605 C C . LEU A 1 84 ? -1.323 17.496 5.022 1.00 43.81 84 LEU A C 1
ATOM 607 O O . LEU A 1 84 ? -0.528 17.245 4.083 1.00 43.81 84 LEU A O 1
#

Secondary structure (DSSP, 8-state):
--STTSHHHHHHHHTSS-S-----------HHHHTT--GGGS------TTS---TT-EEEEEEEETTEEEEEEEE--S------

Solvent-accessible surface area (backbone atoms only — not comparable to full-atom values): 5980 Å² total; per-residue (Å²): 143,76,76,77,71,61,67,65,64,60,61,65,63,70,70,76,75,79,83,80,78,78,80,79,79,78,79,80,72,56,73,43,62,80,70,72,51,52,75,84,76,62,79,79,86,69,77,47,86,91,57,72,68,52,64,78,44,73,47,80,47,74,51,65,60,98,82,41,82,46,76,49,76,47,74,36,65,90,74,81,83,82,84,128

Nearest PDB structures (foldseek):
  8gzu-assembly1_0G  TM=3.760E-01  e=4.919E+00  Tetrahymena thermophila SB210

Sequence (84 aa):
MRLFRLAIGIVAVCLALGAGFAPVAASSADPLARLGLTSSDFGGPIDNPFFPLTPGTTLYYAGLTGGVPITDTFKVTKDTESRL

Radius of gyration: 29.04 Å; Cα contacts (8 Å, |Δi|>4):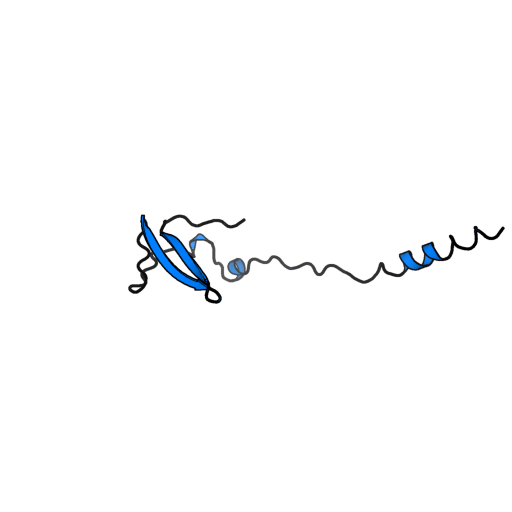 43; chains: 1; bounding box: 38×85×37 Å